Protein AF-A0A8C2VGQ6-F1 (afdb_monomer)

Radius of gyration: 21.77 Å; Cα contacts (8 Å, |Δi|>4): 89; chains: 1; bounding box: 45×22×63 Å

Secondary structure (DSSP, 8-state):
---EEEEE--GGGHHHHHHHHHHHHHTHHHHHHHHHTTSHHHHHHHHHHHHHHHHHH--HHHHHHHHHHHHHHHHHHHHHHHHHHHHHHHHTTTTSHHHHHSSSTT---EEEEETT-

Foldseek 3Di:
DFDKDKDFDDPVCLVVVLVVVLVVLQVCLVVVLVVLCVDPVSVCVLPVVLVVCCVVPVDPVNSVVSNVVSSVVSSVVSNVVSVVVSVVCCVPCSVCVCVNFVVDPPGTDMDMDTPND

Organism: Chinchilla lanigera (NCBI:txid34839)

Sequence (117 aa):
MAPYHIRIYQESDRKPVLDLYCRGMAEHVPATFRHMLKLPGTLLLELGVPLSLLLLSGSWLLALMSSLTLLPFLWFLARHTWYQHVVTCLRTDMADITKSYLSTSDSCFWVAESGGQ

Solvent-accessible surface area (backbone atoms only — not comparable to full-atom values): 6547 Å² total; per-residue (Å²): 132,81,64,71,48,77,44,73,66,52,83,87,46,47,66,63,51,52,52,50,49,54,53,58,53,56,65,45,30,67,54,48,35,58,49,47,66,70,34,69,69,46,46,47,49,60,49,45,52,25,50,48,42,27,72,76,66,69,33,65,67,60,18,52,53,44,43,67,47,50,57,57,48,49,46,48,50,33,46,48,54,47,49,52,50,50,55,47,40,51,68,50,52,61,59,42,46,59,68,63,39,48,68,47,97,90,42,76,48,76,41,77,34,57,77,92,88

Structure (mmCIF, N/CA/C/O backbone):
data_AF-A0A8C2VGQ6-F1
#
_entry.id   AF-A0A8C2VGQ6-F1
#
loop_
_atom_site.group_PDB
_atom_site.id
_atom_site.type_symbol
_atom_site.label_atom_id
_atom_site.label_alt_id
_atom_site.label_comp_id
_atom_site.label_asym_id
_atom_si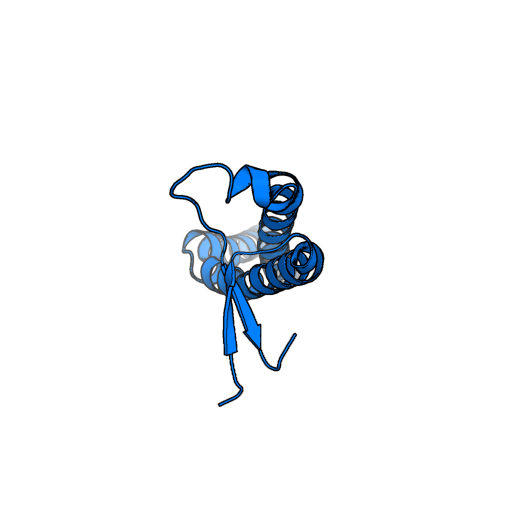te.label_entity_id
_atom_site.label_seq_id
_atom_site.pdbx_PDB_ins_code
_atom_site.Cartn_x
_atom_site.Cartn_y
_atom_site.Cartn_z
_atom_site.occupancy
_atom_site.B_iso_or_equiv
_atom_site.auth_seq_id
_atom_site.auth_comp_id
_atom_site.auth_asym_id
_atom_site.auth_atom_id
_atom_site.pdbx_PDB_model_num
ATOM 1 N N . MET A 1 1 ? -11.100 -12.261 -26.141 1.00 65.88 1 MET A N 1
ATOM 2 C CA . MET A 1 1 ? -9.985 -11.832 -25.269 1.00 65.88 1 MET A CA 1
ATOM 3 C C . MET A 1 1 ? -9.221 -10.758 -26.019 1.00 65.88 1 MET A C 1
ATOM 5 O O . MET A 1 1 ? -9.018 -10.939 -27.214 1.00 65.88 1 MET A O 1
ATOM 9 N N . ALA A 1 2 ? -8.896 -9.632 -25.381 1.00 71.56 2 ALA A N 1
ATOM 10 C CA . ALA A 1 2 ? -8.070 -8.609 -26.021 1.00 71.56 2 ALA A CA 1
ATOM 11 C C . ALA A 1 2 ? -6.656 -9.172 -26.276 1.00 71.56 2 ALA A C 1
ATOM 13 O O . ALA A 1 2 ? -6.191 -9.981 -25.467 1.00 71.56 2 ALA A O 1
ATOM 14 N N . PRO A 1 3 ? -5.986 -8.800 -27.380 1.00 85.38 3 PRO A N 1
ATOM 15 C CA . PRO A 1 3 ? -4.606 -9.208 -27.613 1.00 85.38 3 PRO A CA 1
ATOM 16 C C . PRO A 1 3 ? -3.699 -8.605 -26.532 1.00 85.38 3 PRO A C 1
ATOM 18 O O . PRO A 1 3 ? -3.821 -7.419 -26.211 1.00 85.38 3 PRO A O 1
ATOM 21 N N . TYR A 1 4 ? -2.810 -9.429 -25.978 1.00 84.81 4 TYR A N 1
ATOM 22 C CA . TYR A 1 4 ? -1.809 -9.025 -24.993 1.00 84.81 4 TYR A CA 1
ATOM 23 C C . TYR A 1 4 ? -0.404 -9.346 -25.500 1.00 84.81 4 TYR A C 1
ATOM 25 O O . TYR A 1 4 ? -0.193 -10.360 -26.170 1.00 84.81 4 TYR A O 1
ATOM 33 N N . HIS A 1 5 ? 0.553 -8.481 -25.177 1.00 89.88 5 HIS A N 1
ATOM 34 C CA . HIS A 1 5 ? 1.958 -8.656 -25.526 1.00 89.88 5 HIS A CA 1
ATOM 35 C C . HIS A 1 5 ? 2.816 -8.501 -24.273 1.00 89.88 5 HIS A C 1
ATOM 37 O O . HIS A 1 5 ? 2.688 -7.519 -23.549 1.00 89.88 5 HIS A O 1
ATOM 43 N N . ILE A 1 6 ? 3.657 -9.495 -23.992 1.00 92.62 6 ILE A N 1
ATOM 44 C CA . ILE A 1 6 ? 4.574 -9.479 -22.850 1.00 92.62 6 ILE A CA 1
ATOM 45 C C . ILE A 1 6 ? 5.977 -9.262 -23.397 1.00 92.62 6 ILE A C 1
ATOM 47 O O . ILE A 1 6 ? 6.438 -10.031 -24.242 1.00 92.62 6 ILE A O 1
ATOM 51 N N . ARG A 1 7 ? 6.654 -8.229 -22.902 1.00 93.69 7 ARG A N 1
ATOM 52 C CA . ARG A 1 7 ? 8.018 -7.882 -23.308 1.00 93.69 7 ARG A CA 1
ATOM 53 C C . ARG A 1 7 ? 8.833 -7.349 -22.138 1.00 93.69 7 ARG A C 1
ATOM 55 O O . ARG A 1 7 ? 8.291 -7.026 -21.083 1.00 93.69 7 ARG A O 1
ATOM 62 N N . ILE A 1 8 ? 10.146 -7.270 -22.331 1.00 93.19 8 ILE A N 1
ATOM 63 C CA . ILE A 1 8 ? 11.040 -6.611 -21.376 1.00 93.19 8 ILE A CA 1
ATOM 64 C C . ILE A 1 8 ? 10.729 -5.109 -21.373 1.00 93.19 8 ILE A C 1
ATOM 66 O O . ILE A 1 8 ? 10.414 -4.518 -22.413 1.00 93.19 8 ILE A O 1
ATOM 70 N N . TYR A 1 9 ? 10.798 -4.517 -20.187 1.00 93.94 9 TYR A N 1
ATOM 71 C CA . TYR A 1 9 ? 10.632 -3.090 -19.960 1.00 93.94 9 TYR A CA 1
ATOM 72 C C . TYR A 1 9 ? 11.571 -2.239 -20.808 1.00 93.94 9 TYR A C 1
ATOM 74 O O . TYR A 1 9 ? 12.746 -2.555 -20.996 1.00 93.94 9 TYR A O 1
ATOM 82 N N . GLN A 1 10 ? 11.034 -1.118 -21.269 1.00 92.81 10 GLN A N 1
ATOM 83 C CA . GLN A 1 10 ? 11.768 -0.038 -21.904 1.00 92.81 10 GLN A CA 1
ATOM 84 C C . GLN A 1 10 ? 11.547 1.249 -21.111 1.00 92.81 10 GLN A C 1
ATOM 86 O O . GLN A 1 10 ? 10.514 1.432 -20.474 1.00 92.81 10 GLN A O 1
ATOM 91 N N . GLU A 1 11 ? 12.488 2.191 -21.181 1.00 92.25 11 GLU A N 1
ATOM 92 C CA . GLU A 1 11 ? 12.381 3.443 -20.416 1.00 92.25 11 GLU A CA 1
ATOM 93 C C . GLU A 1 11 ? 11.167 4.305 -20.832 1.00 92.25 11 GLU A C 1
ATOM 95 O O . GLU A 1 11 ? 10.681 5.119 -20.046 1.00 92.25 11 GLU A O 1
ATOM 100 N N . SER A 1 12 ? 10.606 4.080 -22.030 1.00 91.62 12 SER A N 1
ATOM 101 C CA . SER A 1 12 ? 9.310 4.638 -22.448 1.00 91.62 12 SER A CA 1
ATOM 102 C C . SER A 1 12 ? 8.155 4.237 -21.526 1.00 91.62 12 SER A C 1
ATOM 104 O O . SER A 1 12 ? 7.216 5.012 -21.341 1.00 91.62 12 SER A O 1
ATOM 106 N N . ASP A 1 13 ? 8.244 3.059 -20.910 1.00 92.94 13 ASP A N 1
ATOM 107 C CA . ASP A 1 13 ? 7.191 2.446 -20.099 1.00 92.94 13 ASP A CA 1
ATOM 108 C C . ASP A 1 13 ? 7.224 2.954 -18.657 1.00 92.94 13 ASP A C 1
ATOM 110 O O . ASP A 1 13 ? 6.345 2.638 -17.857 1.00 92.94 13 ASP A O 1
ATOM 114 N N . ARG A 1 14 ? 8.215 3.778 -18.297 1.00 92.88 14 ARG A N 1
ATOM 115 C CA . ARG A 1 14 ? 8.412 4.235 -16.922 1.00 92.88 14 ARG A CA 1
ATOM 116 C C . ARG A 1 14 ? 7.159 4.856 -16.327 1.00 92.88 14 ARG A C 1
ATOM 118 O O . ARG A 1 14 ? 6.699 4.441 -15.272 1.00 92.88 14 ARG A O 1
ATOM 125 N N . LYS A 1 15 ? 6.588 5.857 -16.996 1.00 93.31 15 LYS A N 1
ATOM 126 C CA . LYS A 1 15 ? 5.401 6.562 -16.493 1.00 93.31 15 LYS A CA 1
ATOM 127 C C . LYS A 1 15 ? 4.206 5.619 -16.276 1.00 93.31 15 LYS A C 1
ATOM 129 O O . LYS A 1 15 ? 3.691 5.627 -15.158 1.00 93.31 15 LYS A O 1
ATOM 134 N N . PRO A 1 16 ? 3.770 4.812 -17.267 1.00 93.75 16 PRO A N 1
ATOM 135 C CA . PRO A 1 16 ? 2.653 3.895 -17.059 1.00 93.75 16 PRO A CA 1
ATOM 136 C C . PRO A 1 16 ? 2.956 2.810 -16.019 1.00 93.75 16 PRO A C 1
ATOM 138 O O . PRO A 1 16 ? 2.065 2.475 -15.245 1.00 93.75 16 PRO A O 1
ATOM 141 N N . VAL A 1 17 ? 4.196 2.316 -15.922 1.00 94.69 17 VAL A N 1
ATOM 142 C CA . VAL A 1 17 ? 4.598 1.342 -14.892 1.00 94.69 17 VAL A CA 1
ATOM 143 C C . VAL A 1 17 ? 4.499 1.935 -13.489 1.00 94.69 17 VAL A C 1
ATOM 145 O O . VAL A 1 17 ? 3.910 1.310 -12.610 1.00 94.69 17 VAL A O 1
ATOM 148 N N . LEU A 1 18 ? 5.019 3.147 -13.265 1.00 95.12 18 LEU A N 1
ATOM 149 C CA . LEU A 1 18 ? 4.936 3.805 -11.956 1.00 95.12 18 LEU A CA 1
ATOM 150 C C . LEU A 1 18 ? 3.486 4.097 -11.560 1.00 95.12 18 LEU A C 1
ATOM 152 O O . LEU A 1 18 ? 3.103 3.902 -10.408 1.00 95.12 18 LEU A O 1
ATOM 156 N N . ASP A 1 19 ? 2.673 4.549 -12.510 1.00 94.94 19 ASP A N 1
ATOM 157 C CA . ASP A 1 19 ? 1.256 4.837 -12.299 1.00 94.94 19 ASP A CA 1
ATOM 158 C C . ASP A 1 19 ? 0.455 3.557 -11.992 1.00 94.94 19 ASP A C 1
ATOM 160 O O . ASP A 1 19 ? -0.317 3.509 -11.030 1.00 94.94 19 ASP A O 1
ATOM 164 N N . LEU A 1 20 ? 0.708 2.475 -12.738 1.00 94.88 20 LEU A N 1
ATOM 165 C CA . LEU A 1 20 ? 0.144 1.153 -12.469 1.00 94.88 20 LEU A CA 1
ATOM 166 C C . LEU A 1 20 ? 0.579 0.623 -11.098 1.00 94.88 20 LEU A C 1
ATOM 168 O O . LEU A 1 20 ? -0.263 0.135 -10.347 1.00 94.88 20 LEU A O 1
ATOM 172 N N . TYR A 1 21 ? 1.857 0.766 -10.746 1.00 94.81 21 TYR A N 1
ATOM 173 C CA . TYR A 1 21 ? 2.388 0.372 -9.444 1.00 94.81 21 TYR A CA 1
ATOM 174 C C . TYR A 1 21 ? 1.682 1.115 -8.303 1.00 94.81 21 TYR A C 1
ATOM 176 O O . TYR A 1 21 ? 1.180 0.488 -7.370 1.00 94.81 21 TYR A O 1
ATOM 184 N N . CYS A 1 22 ? 1.563 2.444 -8.401 1.00 94.62 22 CYS A N 1
ATOM 185 C CA . CYS A 1 22 ? 0.870 3.256 -7.399 1.00 94.62 22 CYS A CA 1
ATOM 186 C C . CYS A 1 22 ? -0.588 2.820 -7.219 1.00 94.62 22 CYS A C 1
ATOM 188 O O . CYS A 1 22 ? -1.051 2.664 -6.085 1.00 94.62 22 CYS A O 1
ATOM 190 N N . ARG A 1 23 ? -1.310 2.603 -8.327 1.00 94.38 23 ARG A N 1
ATOM 191 C CA . ARG A 1 23 ? -2.700 2.130 -8.288 1.00 94.38 23 ARG A CA 1
ATOM 192 C C . ARG A 1 23 ? -2.814 0.737 -7.678 1.00 94.38 23 ARG A C 1
ATOM 194 O O . ARG A 1 23 ? -3.609 0.556 -6.761 1.00 94.38 23 ARG A O 1
ATOM 201 N N . GLY A 1 24 ? -1.988 -0.208 -8.120 1.00 93.75 24 GLY A N 1
ATOM 202 C CA . GLY A 1 24 ? -2.007 -1.582 -7.619 1.00 93.75 24 GLY A CA 1
ATOM 203 C C . GLY A 1 24 ? -1.704 -1.662 -6.121 1.00 93.75 24 GLY A C 1
ATOM 204 O O . GLY A 1 24 ? -2.350 -2.403 -5.383 1.00 93.75 24 GLY A O 1
ATOM 205 N N . MET A 1 25 ? -0.780 -0.842 -5.618 1.00 93.25 25 MET A N 1
ATOM 206 C CA . MET A 1 25 ? -0.513 -0.781 -4.178 1.00 93.25 25 MET A CA 1
ATOM 207 C C . MET A 1 25 ? -1.688 -0.189 -3.389 1.00 93.25 25 MET A C 1
ATOM 209 O O . MET A 1 25 ? -1.982 -0.650 -2.286 1.00 93.25 25 MET A O 1
ATOM 213 N N . ALA A 1 26 ? -2.426 0.774 -3.951 1.00 91.75 26 ALA A N 1
ATOM 214 C CA . ALA A 1 26 ? -3.607 1.339 -3.296 1.00 91.75 26 ALA A CA 1
ATOM 215 C C . ALA A 1 26 ? -4.738 0.308 -3.092 1.00 91.75 26 ALA A C 1
ATOM 217 O O . ALA A 1 26 ? -5.473 0.395 -2.105 1.00 91.75 26 ALA A O 1
ATOM 218 N N . GLU A 1 27 ? -4.850 -0.703 -3.959 1.00 93.88 27 GLU A N 1
ATOM 219 C CA . GLU A 1 27 ? -5.847 -1.782 -3.838 1.00 93.88 27 GLU A CA 1
ATOM 220 C C . GLU A 1 27 ? -5.641 -2.658 -2.593 1.00 93.88 27 GLU A C 1
ATOM 222 O O . GLU A 1 27 ? -6.584 -3.279 -2.091 1.00 93.88 27 GLU A O 1
ATOM 227 N N . HIS A 1 28 ? -4.431 -2.664 -2.031 1.00 93.56 28 HIS A N 1
ATOM 228 C CA . HIS A 1 28 ? -4.122 -3.433 -0.833 1.00 93.56 28 HIS A CA 1
ATOM 229 C C . HIS A 1 28 ? -4.649 -2.773 0.447 1.00 93.56 28 HIS A C 1
ATOM 231 O O . HIS A 1 28 ? -4.898 -3.471 1.430 1.00 93.56 28 HIS A O 1
ATOM 237 N N . VAL A 1 29 ? -4.904 -1.459 0.446 1.00 94.12 29 VAL A N 1
ATOM 238 C CA . VAL A 1 29 ? -5.415 -0.713 1.612 1.00 94.12 29 VAL A CA 1
ATOM 239 C C . VAL A 1 29 ? -6.685 -1.348 2.207 1.00 94.12 29 VAL A C 1
ATOM 241 O O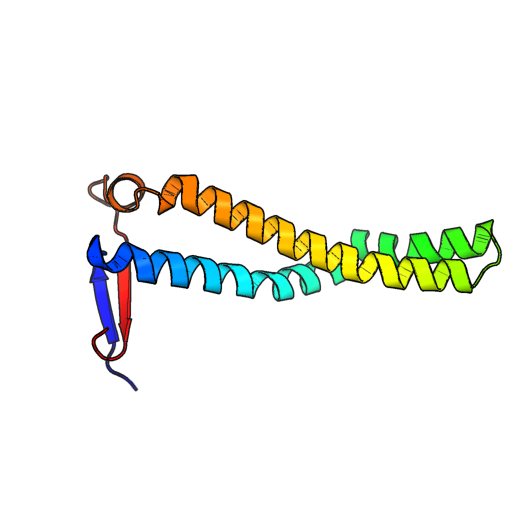 . VAL A 1 29 ? -6.669 -1.696 3.393 1.00 94.12 29 VAL A O 1
ATOM 244 N N . PRO A 1 30 ? -7.776 -1.583 1.445 1.00 94.00 30 PRO A N 1
ATOM 245 C CA . PRO A 1 30 ? -8.977 -2.221 1.988 1.00 94.00 30 PRO A CA 1
ATOM 246 C C . PRO A 1 30 ? -8.769 -3.688 2.393 1.00 94.00 30 PRO A C 1
ATOM 248 O O . PRO A 1 30 ? -9.463 -4.188 3.282 1.00 94.00 30 PRO A O 1
ATOM 251 N N . ALA A 1 31 ? -7.842 -4.414 1.762 1.00 95.00 31 ALA A N 1
ATOM 252 C CA . ALA A 1 31 ? -7.501 -5.776 2.173 1.00 95.00 31 ALA A CA 1
ATOM 253 C C . ALA A 1 31 ? -6.779 -5.779 3.531 1.00 95.00 31 ALA A C 1
ATOM 255 O O . ALA A 1 31 ? -7.182 -6.512 4.435 1.00 95.00 31 ALA A O 1
ATOM 256 N N . THR A 1 32 ? -5.791 -4.901 3.709 1.00 94.88 32 THR A N 1
ATOM 257 C CA . THR A 1 32 ? -5.064 -4.713 4.968 1.00 94.88 32 THR A CA 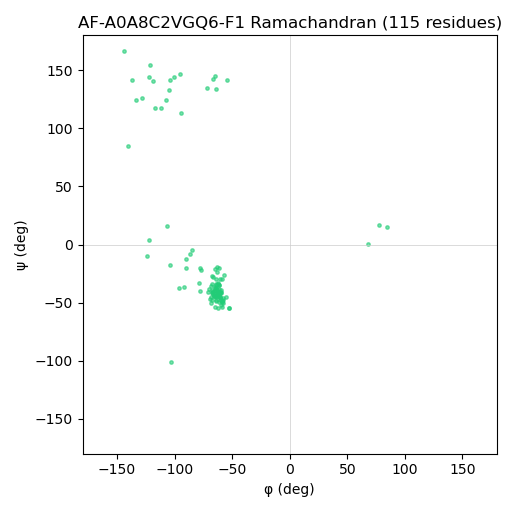1
ATOM 258 C C . THR A 1 32 ? -5.981 -4.233 6.082 1.00 94.88 32 THR A C 1
ATOM 260 O O . THR A 1 32 ? -5.925 -4.789 7.172 1.00 94.88 32 THR A O 1
ATOM 263 N N . PHE A 1 33 ? -6.875 -3.278 5.821 1.00 94.56 33 PHE A N 1
ATOM 264 C CA . PHE A 1 33 ? -7.851 -2.829 6.815 1.00 94.56 33 PHE A CA 1
ATOM 265 C C . PHE A 1 33 ? -8.739 -3.982 7.306 1.00 94.56 33 PHE A C 1
ATOM 267 O O . PHE A 1 33 ? -8.863 -4.214 8.507 1.00 94.56 33 PHE A O 1
ATOM 274 N N . ARG A 1 34 ? -9.290 -4.783 6.383 1.00 94.88 34 ARG A N 1
ATOM 275 C CA . ARG A 1 34 ? -10.074 -5.979 6.740 1.00 94.88 34 ARG A CA 1
ATOM 276 C C . ARG A 1 34 ? -9.253 -7.011 7.507 1.00 94.88 34 ARG A C 1
ATOM 278 O O . ARG A 1 34 ? -9.803 -7.702 8.358 1.00 94.88 34 ARG A O 1
ATOM 285 N N . HIS A 1 35 ? -7.967 -7.144 7.195 1.00 95.00 35 HIS A N 1
ATOM 286 C CA . HIS A 1 35 ? -7.069 -8.020 7.938 1.00 95.00 35 HIS A CA 1
ATOM 287 C C . HIS A 1 35 ? -6.822 -7.496 9.357 1.00 95.00 35 HIS A C 1
ATOM 289 O O . HIS A 1 35 ? -6.963 -8.262 10.303 1.00 95.00 35 HIS A O 1
ATOM 295 N N . MET A 1 36 ? -6.553 -6.196 9.518 1.00 93.88 36 MET A N 1
ATOM 296 C CA . MET A 1 36 ? -6.393 -5.551 10.825 1.00 93.88 36 MET A CA 1
ATOM 297 C C . MET A 1 36 ? -7.622 -5.775 11.707 1.00 93.88 36 MET A C 1
ATOM 299 O O . MET A 1 36 ? -7.471 -6.212 12.837 1.00 93.88 36 MET A O 1
ATOM 303 N N . LEU A 1 37 ? -8.837 -5.608 11.177 1.00 93.19 37 LEU A N 1
ATOM 304 C CA . LEU A 1 37 ? -10.074 -5.871 11.928 1.00 93.19 37 LEU A CA 1
ATOM 305 C C . LEU A 1 37 ? -10.234 -7.326 12.402 1.00 93.19 37 LEU A C 1
ATOM 307 O O . LEU A 1 37 ? -11.009 -7.586 13.317 1.00 93.19 37 LEU A O 1
ATOM 311 N N . LYS A 1 38 ? -9.527 -8.284 11.794 1.00 93.06 38 LYS A N 1
ATOM 312 C CA . LYS A 1 38 ? -9.538 -9.696 12.211 1.00 93.06 38 LYS A CA 1
ATOM 313 C C . LYS A 1 38 ? -8.459 -10.022 13.239 1.00 93.06 38 LYS A C 1
ATOM 315 O O . LYS A 1 38 ? -8.488 -11.112 13.808 1.00 93.06 38 LYS A O 1
ATOM 320 N N . LEU A 1 39 ? -7.493 -9.130 13.461 1.00 95.12 39 LEU A N 1
ATOM 321 C CA . LEU A 1 39 ? -6.419 -9.382 14.411 1.00 95.12 39 LEU A CA 1
ATOM 322 C C . LEU A 1 39 ? -6.958 -9.299 15.845 1.00 95.12 39 LEU A C 1
ATOM 324 O O . LEU A 1 39 ? -7.652 -8.339 16.190 1.00 95.12 39 LEU A O 1
ATOM 328 N N . PRO A 1 40 ? -6.594 -10.255 16.720 1.00 92.56 40 PRO A N 1
ATOM 329 C CA . PRO A 1 40 ? -7.093 -10.287 18.092 1.00 92.56 40 PRO A CA 1
ATOM 330 C C . PRO A 1 40 ? -6.697 -9.032 18.878 1.00 92.56 40 PRO A C 1
ATOM 332 O O . PRO A 1 40 ? -7.486 -8.534 19.673 1.00 92.56 40 PRO A O 1
ATOM 335 N N . GLY A 1 41 ? -5.509 -8.476 18.616 1.00 93.69 41 GLY A N 1
ATOM 336 C CA . GLY A 1 41 ? -5.064 -7.229 19.243 1.00 93.69 41 GLY A CA 1
ATOM 337 C C . GLY A 1 41 ? -5.916 -6.022 18.846 1.00 93.69 41 GLY A C 1
ATOM 338 O O . GLY A 1 41 ? -6.224 -5.184 19.688 1.00 93.69 41 GLY A O 1
ATOM 339 N N . THR A 1 42 ? -6.354 -5.955 17.589 1.00 93.19 42 THR A N 1
ATOM 340 C CA . THR A 1 42 ? -7.225 -4.878 17.110 1.00 93.19 42 THR A CA 1
ATOM 341 C C . THR A 1 42 ? -8.625 -5.006 17.691 1.00 93.19 42 THR A C 1
ATOM 343 O O . THR A 1 42 ? -9.178 -4.011 18.137 1.00 93.19 42 THR A O 1
ATOM 346 N N . LEU A 1 43 ? -9.169 -6.223 17.780 1.00 92.88 43 LEU A N 1
ATOM 347 C CA . LEU A 1 43 ? -10.449 -6.466 18.454 1.00 92.88 43 LEU A CA 1
ATOM 348 C C . LEU A 1 43 ? -10.388 -6.105 19.943 1.00 92.88 43 LEU A C 1
ATOM 350 O O . LEU A 1 43 ? -11.318 -5.499 20.471 1.00 92.88 43 LEU A O 1
ATOM 354 N N . LEU A 1 44 ? -9.280 -6.435 20.612 1.00 95.44 44 LEU A N 1
ATOM 355 C CA . LEU A 1 44 ? -9.060 -6.062 22.005 1.00 95.44 44 LEU A CA 1
ATOM 356 C C . LEU A 1 44 ? -8.979 -4.542 22.178 1.00 95.44 44 LEU A C 1
ATOM 358 O O . LEU A 1 44 ? -9.494 -4.026 23.162 1.00 95.44 44 LEU A O 1
ATOM 362 N N . LEU A 1 45 ? -8.374 -3.819 21.233 1.00 94.62 45 LEU A N 1
ATOM 363 C CA . LEU A 1 45 ? -8.336 -2.357 21.251 1.00 94.62 45 LEU A CA 1
ATOM 364 C C . LEU A 1 45 ? -9.731 -1.759 21.009 1.00 94.62 45 LEU A C 1
ATOM 366 O O . LEU A 1 45 ? -10.191 -0.936 21.796 1.00 94.62 45 LEU A O 1
ATOM 370 N N . GLU A 1 46 ? -10.416 -2.216 19.961 1.00 92.88 46 GLU A N 1
ATOM 371 C CA . GLU A 1 46 ? -11.741 -1.738 19.550 1.00 92.88 46 GLU A CA 1
ATOM 372 C C . GLU A 1 46 ? -12.818 -1.978 20.608 1.00 92.88 46 GLU A C 1
ATOM 374 O O . GLU A 1 46 ? -13.717 -1.159 20.747 1.00 92.88 46 GLU A O 1
ATOM 379 N N . LEU A 1 47 ? -12.735 -3.070 21.374 1.00 93.50 47 LEU A N 1
ATOM 380 C CA . LEU A 1 47 ? -13.686 -3.372 22.450 1.00 93.50 47 LEU A CA 1
ATOM 381 C C . LEU A 1 47 ? -13.188 -2.913 23.822 1.00 93.50 47 LEU A C 1
ATOM 383 O O . LEU A 1 47 ? -13.967 -2.433 24.643 1.00 93.50 47 LEU A O 1
ATOM 387 N N . GLY A 1 48 ? -11.892 -3.042 24.091 1.00 95.50 48 GLY A N 1
ATOM 388 C CA . GLY A 1 48 ? -11.304 -2.725 25.389 1.00 95.50 48 GLY A CA 1
ATOM 389 C C . GLY A 1 48 ? -11.295 -1.229 25.687 1.00 95.50 48 GLY A C 1
ATOM 390 O O . GLY A 1 48 ? -11.571 -0.829 26.819 1.00 95.50 48 GLY A O 1
ATOM 391 N N . VAL A 1 49 ? -11.039 -0.382 24.687 1.00 95.12 49 VAL A N 1
ATOM 392 C CA . VAL A 1 49 ? -11.059 1.080 24.853 1.00 95.12 49 VAL A CA 1
ATOM 393 C C . VAL A 1 49 ? -12.459 1.612 25.192 1.00 95.12 49 VAL A C 1
ATOM 395 O O . VAL A 1 49 ? -12.587 2.281 26.218 1.00 95.12 49 VAL A O 1
ATOM 398 N N . PRO A 1 50 ? -13.536 1.328 24.433 1.00 95.00 50 PRO A N 1
ATOM 399 C CA . PRO A 1 50 ? -14.868 1.797 24.809 1.00 95.00 50 PRO A CA 1
ATOM 400 C C . PRO A 1 50 ? -15.355 1.171 26.115 1.00 95.00 50 PRO A C 1
ATOM 402 O O . PRO A 1 50 ? -15.968 1.872 26.916 1.00 95.00 50 PRO A O 1
ATOM 405 N N . LEU A 1 51 ? -15.050 -0.108 26.375 1.00 95.75 51 LEU A N 1
ATOM 406 C CA . LEU A 1 51 ? -15.450 -0.769 27.617 1.00 95.75 51 LEU A CA 1
ATOM 407 C C . LEU A 1 51 ? -14.778 -0.134 28.839 1.00 95.75 51 LEU A C 1
ATOM 409 O O . LEU A 1 51 ? -15.447 0.148 29.829 1.00 95.75 51 LEU A O 1
ATOM 413 N N . SER A 1 52 ? -13.473 0.132 28.770 1.00 95.44 52 SER A N 1
ATOM 414 C CA . SER A 1 52 ? -12.758 0.813 29.855 1.00 95.44 52 SER A CA 1
ATOM 415 C C . SER A 1 52 ? -13.279 2.235 30.067 1.00 95.44 52 SER A C 1
ATOM 417 O O . SER A 1 52 ? -13.560 2.608 31.203 1.00 95.44 52 SER A O 1
ATOM 419 N N . LEU A 1 53 ? -13.509 3.005 28.999 1.00 95.75 53 LEU A N 1
ATOM 420 C CA . LEU A 1 53 ? -14.107 4.340 29.102 1.00 95.75 53 LEU A CA 1
ATOM 421 C C . LEU A 1 53 ? -15.504 4.299 29.724 1.00 95.75 53 LEU A C 1
ATOM 423 O O . LEU A 1 53 ? -15.817 5.143 30.563 1.00 95.75 53 LEU A O 1
ATOM 427 N N . LEU A 1 54 ? -16.324 3.313 29.362 1.00 95.81 54 LEU A N 1
ATOM 428 C CA . LEU A 1 54 ? -17.645 3.121 29.950 1.00 95.81 54 LEU A CA 1
ATOM 429 C C . LEU A 1 54 ? -17.550 2.798 31.445 1.00 95.81 54 LEU A C 1
ATOM 431 O O . LEU A 1 54 ? -18.288 3.379 32.231 1.00 95.81 54 LEU A O 1
ATOM 435 N N . LEU A 1 55 ? -16.631 1.920 31.850 1.00 95.94 55 LEU A N 1
ATOM 436 C CA . LEU A 1 55 ? -16.440 1.544 33.255 1.00 95.94 55 LEU A CA 1
ATOM 437 C C . LEU A 1 55 ? -15.897 2.698 34.106 1.00 95.94 55 LEU A C 1
ATOM 439 O O . LEU A 1 55 ? -16.323 2.864 35.245 1.00 95.94 55 LEU A O 1
ATOM 443 N N . LEU A 1 56 ? -14.973 3.497 33.566 1.00 95.50 56 LEU A N 1
ATOM 444 C CA . LEU A 1 56 ? -14.359 4.609 34.296 1.00 95.50 56 LEU A CA 1
ATOM 445 C C . LEU A 1 56 ? -15.273 5.837 34.377 1.00 95.50 56 LEU A C 1
ATOM 447 O O . LEU A 1 56 ? -15.298 6.510 35.403 1.00 95.50 56 LEU A O 1
ATOM 451 N N . SER A 1 57 ? -15.988 6.160 33.296 1.00 94.00 57 SER A N 1
ATOM 452 C CA . SER A 1 57 ? -16.779 7.398 33.205 1.00 94.00 57 SER A CA 1
ATOM 453 C C . SER A 1 57 ? -18.286 7.197 33.362 1.00 94.00 57 SER A C 1
ATOM 455 O O . SER A 1 57 ? -19.011 8.170 33.549 1.00 94.00 57 SER A O 1
ATOM 457 N N . GLY A 1 58 ? -18.785 5.966 33.210 1.00 92.94 58 GLY A N 1
ATOM 458 C CA . GLY A 1 58 ? -20.216 5.662 33.103 1.00 92.94 58 GLY A CA 1
ATOM 459 C C . GLY A 1 58 ? -20.879 6.178 31.818 1.00 92.94 58 GLY A C 1
ATOM 460 O O . GLY A 1 58 ? -22.081 5.998 31.631 1.00 92.94 58 GLY A O 1
ATOM 461 N N . SER A 1 59 ? -20.131 6.834 30.924 1.00 94.69 59 SER A N 1
ATOM 462 C CA . SER A 1 59 ? -20.688 7.545 29.776 1.00 94.69 59 SER A CA 1
ATOM 463 C C . SER A 1 59 ? -20.705 6.686 28.518 1.00 94.69 59 SER A C 1
ATOM 465 O O . SER A 1 59 ? -19.674 6.409 27.901 1.00 94.69 59 SER A O 1
ATOM 467 N N . TRP A 1 60 ? -21.912 6.353 28.069 1.00 93.25 60 TRP A N 1
ATOM 468 C CA . TRP A 1 60 ? -22.134 5.721 26.769 1.00 93.25 60 TRP A CA 1
ATOM 469 C C . TRP A 1 60 ? -21.690 6.596 25.596 1.00 93.25 60 TRP A C 1
ATOM 471 O O . TRP A 1 60 ? -21.201 6.076 24.597 1.00 93.25 60 TRP A O 1
ATOM 481 N N . LEU A 1 61 ? -21.812 7.921 25.718 1.00 95.75 61 LEU A N 1
ATOM 482 C CA . LEU A 1 61 ? -21.381 8.843 24.668 1.00 95.75 61 LEU A CA 1
ATOM 483 C C . LEU A 1 61 ? -19.869 8.758 24.442 1.00 95.75 61 LEU A C 1
ATOM 485 O O . LEU A 1 61 ? -19.430 8.692 23.298 1.00 95.75 61 LEU A O 1
ATOM 489 N N . LEU A 1 62 ? -19.073 8.703 25.515 1.00 94.69 62 LEU A N 1
ATOM 490 C CA . LEU A 1 62 ? -17.615 8.575 25.408 1.00 94.69 62 LEU A CA 1
ATOM 491 C C . LEU A 1 62 ? -17.202 7.235 24.792 1.00 94.69 62 LEU A C 1
ATOM 493 O O . LEU A 1 62 ? -16.301 7.198 23.955 1.00 94.69 62 LEU A O 1
ATOM 497 N N . ALA A 1 63 ? -17.883 6.150 25.163 1.00 93.88 63 ALA A N 1
ATOM 498 C CA . ALA A 1 63 ? -17.653 4.836 24.571 1.00 93.88 63 ALA A CA 1
ATOM 499 C C . ALA A 1 63 ? -17.994 4.810 23.069 1.00 93.88 63 ALA A C 1
ATOM 501 O O . ALA A 1 63 ? -17.210 4.312 22.269 1.00 93.88 63 ALA A O 1
ATOM 502 N N . LEU A 1 64 ? -19.116 5.404 22.656 1.00 94.25 64 LEU A N 1
ATOM 503 C CA . LEU A 1 64 ? -19.491 5.473 21.239 1.00 94.25 64 LEU A CA 1
ATOM 504 C C . LEU A 1 64 ? -18.513 6.328 20.425 1.00 94.25 64 LEU A C 1
ATOM 506 O O . LEU A 1 64 ? -18.088 5.926 19.342 1.00 94.25 64 LEU A O 1
ATOM 510 N N . MET A 1 65 ? -18.126 7.492 20.953 1.00 95.94 65 MET A N 1
ATOM 511 C CA . MET A 1 65 ? -17.182 8.386 20.282 1.00 95.94 65 MET A CA 1
ATOM 512 C C . MET A 1 65 ? -15.798 7.755 20.126 1.00 95.94 65 MET A C 1
ATOM 514 O O . MET A 1 65 ? -15.139 7.992 19.112 1.00 95.94 65 MET A O 1
ATOM 518 N N . SER A 1 66 ? -15.356 6.936 21.083 1.00 94.94 66 SER A N 1
ATOM 519 C CA . SER A 1 66 ? -14.067 6.253 20.971 1.00 94.94 66 SER A CA 1
ATOM 520 C C . SER A 1 66 ? -14.080 5.210 19.853 1.00 94.94 66 SER A C 1
ATOM 522 O O . SER A 1 66 ? -13.215 5.280 18.985 1.00 94.94 66 SER A O 1
ATOM 524 N N . SER A 1 67 ? -15.093 4.341 19.769 1.00 92.62 67 SER A N 1
ATOM 525 C CA . SER A 1 67 ? -15.233 3.388 18.653 1.00 92.62 67 SER A CA 1
ATOM 526 C C . SER A 1 67 ? -15.356 4.091 17.296 1.00 92.62 67 SER A C 1
ATOM 528 O O . SER A 1 67 ? -14.702 3.705 16.328 1.00 92.62 67 SER A O 1
ATOM 530 N N . LEU A 1 68 ? -16.134 5.180 17.225 1.00 93.88 68 LEU A N 1
ATOM 531 C CA . LEU A 1 68 ? -16.254 6.001 16.013 1.00 93.88 68 LEU A CA 1
ATOM 532 C C . LEU A 1 68 ? -14.933 6.658 15.596 1.00 93.88 68 LEU A C 1
ATOM 534 O O . LEU A 1 68 ? -14.777 6.988 14.425 1.00 93.88 68 LEU A O 1
ATOM 538 N N . THR A 1 69 ? -13.995 6.849 16.525 1.00 95.44 69 THR A N 1
ATOM 539 C CA . THR A 1 69 ? -12.673 7.430 16.250 1.00 95.44 69 THR A CA 1
ATOM 540 C C . THR A 1 69 ? -11.630 6.360 15.927 1.00 95.44 69 THR A C 1
ATOM 542 O O . THR A 1 69 ? -10.786 6.568 15.056 1.00 95.44 69 THR A O 1
ATOM 545 N N . LEU A 1 70 ? -11.686 5.200 16.584 1.00 94.81 70 LEU A N 1
ATOM 546 C CA . LEU A 1 70 ? -10.731 4.107 16.383 1.00 94.81 70 LEU A CA 1
ATOM 547 C C . LEU A 1 70 ? -10.842 3.498 14.982 1.00 94.81 70 LEU A C 1
ATOM 549 O O . LEU A 1 70 ? -9.828 3.323 14.306 1.00 94.81 70 LEU A O 1
ATOM 553 N N . LEU A 1 71 ? -12.062 3.295 14.485 1.00 93.75 71 LEU A N 1
ATOM 554 C CA . LEU A 1 71 ? -12.280 2.719 13.161 1.00 93.75 71 LEU A CA 1
ATOM 555 C C . LEU A 1 71 ? -11.653 3.545 12.009 1.00 93.75 71 LEU A C 1
ATOM 557 O O . LEU A 1 7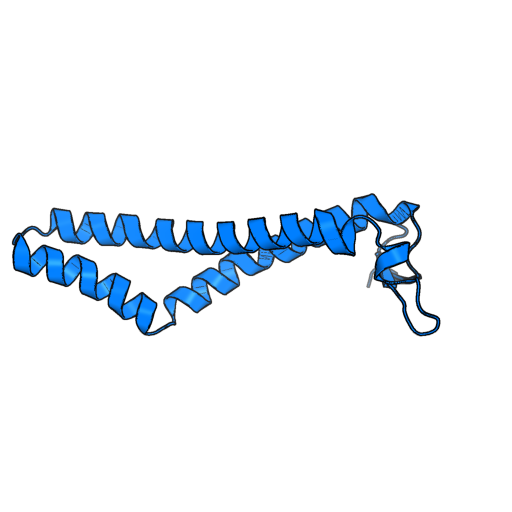1 ? -10.884 2.983 11.219 1.00 93.75 71 LEU A O 1
ATOM 561 N N . PRO A 1 72 ? -11.902 4.868 11.877 1.00 95.62 72 PRO A N 1
ATOM 562 C CA . PRO A 1 72 ? -11.234 5.685 10.865 1.00 95.62 72 PRO A CA 1
ATOM 563 C C . PRO A 1 72 ? -9.736 5.843 11.141 1.00 95.62 72 PRO A C 1
ATOM 565 O O . PRO A 1 72 ? -8.966 5.994 10.193 1.00 95.62 72 PRO A O 1
ATOM 568 N N . PHE A 1 73 ? -9.297 5.768 12.400 1.00 95.69 73 PHE A N 1
ATOM 569 C CA . PHE A 1 73 ? -7.875 5.762 12.733 1.00 95.69 73 PHE A CA 1
ATOM 570 C C . PHE A 1 73 ? -7.170 4.508 12.192 1.00 95.69 73 PHE A C 1
ATOM 572 O O . PHE A 1 73 ? -6.123 4.625 11.557 1.00 95.69 73 PHE A O 1
ATOM 579 N N . LEU A 1 74 ? -7.765 3.320 12.332 1.00 94.81 74 LEU A N 1
ATOM 580 C CA . LEU A 1 74 ? -7.256 2.085 11.723 1.00 94.81 74 LEU A CA 1
ATOM 581 C C . LEU A 1 74 ? -7.217 2.172 10.194 1.00 94.81 74 LEU A C 1
ATOM 583 O O . LEU A 1 74 ? -6.239 1.756 9.571 1.00 94.81 74 LEU A O 1
ATOM 587 N N . TRP A 1 75 ? -8.255 2.745 9.580 1.00 95.50 75 TRP A N 1
ATOM 588 C CA . TRP A 1 75 ? -8.268 2.996 8.138 1.00 95.50 75 TRP A CA 1
ATOM 589 C C . TRP A 1 75 ? -7.125 3.925 7.715 1.00 95.50 75 TRP A C 1
ATOM 591 O O . TRP A 1 75 ? -6.416 3.653 6.743 1.00 95.50 75 TRP A O 1
ATOM 601 N N . PHE A 1 76 ? -6.915 5.008 8.465 1.00 96.31 76 PHE A N 1
ATOM 602 C CA . PHE A 1 76 ? -5.822 5.939 8.232 1.00 96.31 76 PHE A CA 1
ATOM 603 C C . PHE A 1 76 ? -4.458 5.253 8.356 1.00 96.31 76 PHE A C 1
ATOM 605 O O . PHE A 1 76 ? -3.623 5.431 7.473 1.00 96.31 76 PHE A O 1
ATOM 612 N N . LEU A 1 77 ? -4.246 4.424 9.383 1.00 94.88 77 LEU A N 1
ATOM 613 C CA . LEU A 1 77 ? -3.013 3.651 9.550 1.00 94.88 77 LEU A CA 1
ATOM 614 C C . LEU A 1 77 ? -2.760 2.727 8.358 1.00 94.88 77 LEU A C 1
ATOM 616 O O . LEU A 1 77 ? -1.670 2.765 7.792 1.00 94.88 77 LEU A O 1
ATOM 620 N N . ALA A 1 78 ? -3.766 1.955 7.935 1.00 95.12 78 ALA A N 1
ATOM 621 C CA . ALA A 1 78 ? -3.653 1.074 6.774 1.00 95.12 78 ALA A CA 1
ATOM 622 C C . ALA A 1 78 ? -3.318 1.854 5.494 1.00 95.12 78 ALA A C 1
ATOM 624 O O . ALA A 1 78 ? -2.481 1.435 4.701 1.00 95.12 78 ALA A O 1
ATOM 625 N N . ARG A 1 79 ? -3.936 3.019 5.283 1.00 95.44 79 ARG A N 1
ATOM 626 C CA . ARG A 1 79 ? -3.624 3.871 4.130 1.00 95.44 79 ARG A CA 1
ATOM 627 C C . ARG A 1 79 ? -2.213 4.452 4.218 1.00 95.44 79 ARG A C 1
ATOM 629 O O . ARG A 1 79 ? -1.510 4.509 3.212 1.00 95.44 79 ARG A O 1
ATOM 636 N N . HIS A 1 80 ? -1.807 4.895 5.403 1.00 95.19 80 HIS A N 1
ATOM 637 C CA . HIS A 1 80 ? -0.515 5.526 5.625 1.00 95.19 80 HIS A CA 1
ATOM 638 C C . HIS A 1 80 ? 0.641 4.541 5.428 1.00 95.19 80 HIS A C 1
ATOM 640 O O . HIS A 1 80 ? 1.632 4.904 4.801 1.00 95.19 80 HIS A O 1
ATOM 646 N N . THR A 1 81 ? 0.523 3.295 5.895 1.00 94.38 81 THR A N 1
ATOM 647 C CA . THR A 1 81 ? 1.564 2.274 5.687 1.00 94.38 81 THR A CA 1
ATOM 648 C C . THR A 1 81 ? 1.805 2.009 4.205 1.00 94.38 81 THR A C 1
ATOM 650 O O . THR A 1 81 ? 2.953 2.036 3.764 1.00 94.38 81 THR A O 1
ATOM 653 N N . TRP A 1 82 ? 0.742 1.841 3.415 1.00 94.94 82 TRP A N 1
ATOM 654 C CA . TRP A 1 82 ? 0.861 1.662 1.966 1.00 94.94 82 TRP A CA 1
ATOM 655 C C . TRP A 1 82 ? 1.397 2.903 1.264 1.00 94.94 82 TRP A C 1
ATOM 657 O O . TRP A 1 82 ? 2.247 2.785 0.388 1.00 94.94 82 TRP A O 1
ATOM 667 N N . TYR A 1 83 ? 0.972 4.097 1.678 1.00 94.94 83 TYR A N 1
ATOM 668 C CA . TYR A 1 83 ? 1.522 5.339 1.142 1.00 94.94 83 TYR A CA 1
ATOM 669 C C . TYR A 1 83 ? 3.037 5.440 1.374 1.00 94.94 83 TYR A C 1
ATOM 671 O O . TYR A 1 83 ? 3.785 5.703 0.435 1.00 94.94 83 TYR A O 1
ATOM 679 N N . GLN A 1 84 ? 3.505 5.184 2.599 1.00 95.94 84 GLN A N 1
ATOM 680 C CA . GLN A 1 84 ? 4.936 5.198 2.919 1.00 95.94 84 GLN A CA 1
ATOM 681 C C . GLN A 1 84 ? 5.703 4.125 2.139 1.00 95.94 84 GLN A C 1
ATOM 683 O O . GLN A 1 84 ? 6.798 4.392 1.644 1.00 95.94 84 GLN A O 1
ATOM 688 N N . HIS A 1 85 ? 5.118 2.935 1.983 1.00 94.62 85 HIS A N 1
ATOM 689 C CA . HIS A 1 85 ? 5.706 1.860 1.191 1.00 94.62 85 HIS A CA 1
ATOM 690 C C . HIS A 1 85 ? 5.871 2.267 -0.279 1.00 94.62 85 HIS A C 1
ATOM 692 O O . HIS A 1 85 ? 6.976 2.195 -0.810 1.00 94.62 85 HIS A O 1
ATOM 698 N N . VAL A 1 86 ? 4.814 2.799 -0.901 1.00 96.00 86 VAL A N 1
ATOM 699 C CA . VAL A 1 86 ? 4.853 3.309 -2.280 1.00 96.00 86 VAL A CA 1
ATOM 700 C C . VAL A 1 86 ? 5.908 4.399 -2.426 1.00 96.00 86 VAL A C 1
ATOM 702 O O . VAL A 1 86 ? 6.749 4.311 -3.312 1.00 96.00 86 VAL A O 1
ATOM 705 N N . VAL A 1 87 ? 5.915 5.403 -1.543 1.00 96.25 87 VAL A N 1
ATOM 706 C CA . VAL A 1 87 ? 6.901 6.496 -1.590 1.00 96.25 87 VAL A CA 1
ATOM 707 C C . VAL A 1 87 ? 8.328 5.971 -1.465 1.00 96.25 87 VAL A C 1
ATOM 709 O O . VAL A 1 87 ? 9.216 6.475 -2.151 1.00 96.25 87 VAL A O 1
ATOM 712 N N . THR A 1 88 ? 8.551 4.974 -0.608 1.00 96.44 88 THR A N 1
ATOM 713 C CA . THR A 1 88 ? 9.864 4.345 -0.453 1.00 96.44 88 THR A CA 1
ATOM 714 C C . THR A 1 88 ? 10.272 3.683 -1.760 1.00 96.44 88 THR A C 1
ATOM 716 O O . THR A 1 88 ? 11.291 4.077 -2.317 1.00 96.44 88 THR A O 1
ATOM 719 N N . CYS A 1 89 ? 9.431 2.804 -2.312 1.00 95.12 89 CYS A N 1
ATOM 720 C CA . CYS A 1 89 ? 9.740 2.090 -3.550 1.00 95.12 89 CYS A CA 1
ATOM 721 C C . CYS A 1 89 ? 9.985 3.029 -4.739 1.00 95.12 89 CYS A C 1
ATOM 723 O O . CYS A 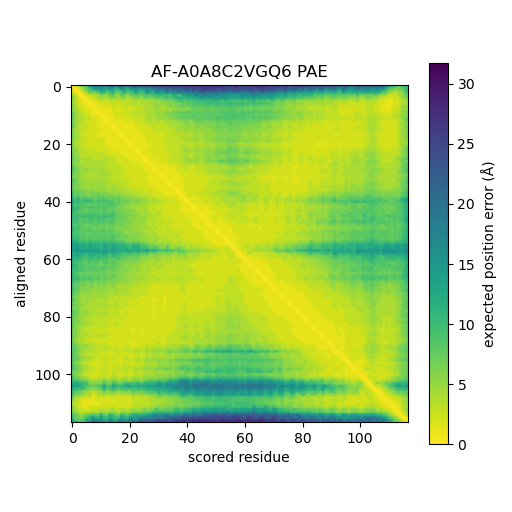1 89 ? 10.941 2.862 -5.493 1.00 95.12 89 CYS A O 1
ATOM 725 N N . LEU A 1 90 ? 9.175 4.087 -4.864 1.00 95.25 90 LEU A N 1
ATOM 726 C CA . LEU A 1 90 ? 9.3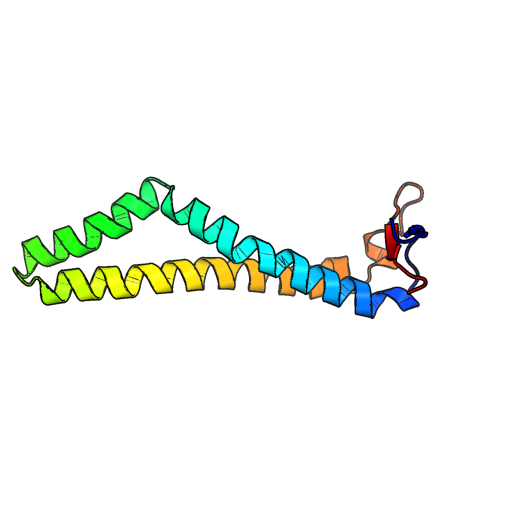42 5.123 -5.890 1.00 95.25 90 LEU A CA 1
ATOM 727 C C . LEU A 1 90 ? 10.678 5.868 -5.794 1.00 95.25 90 LEU A C 1
ATOM 729 O O . LEU A 1 90 ? 11.174 6.358 -6.806 1.00 95.25 90 LEU A O 1
ATOM 733 N N . ARG A 1 91 ? 11.245 5.991 -4.591 1.00 94.56 91 ARG A N 1
ATOM 734 C CA . ARG A 1 91 ? 12.539 6.648 -4.354 1.00 94.56 91 ARG A CA 1
ATOM 735 C C . ARG A 1 91 ? 13.721 5.688 -4.432 1.00 94.56 91 ARG A C 1
ATOM 737 O O . ARG A 1 91 ? 14.843 6.161 -4.599 1.00 94.56 91 ARG A O 1
ATOM 744 N N . THR A 1 92 ? 13.486 4.388 -4.287 1.00 93.75 92 THR A N 1
ATOM 745 C CA . THR A 1 92 ? 14.522 3.35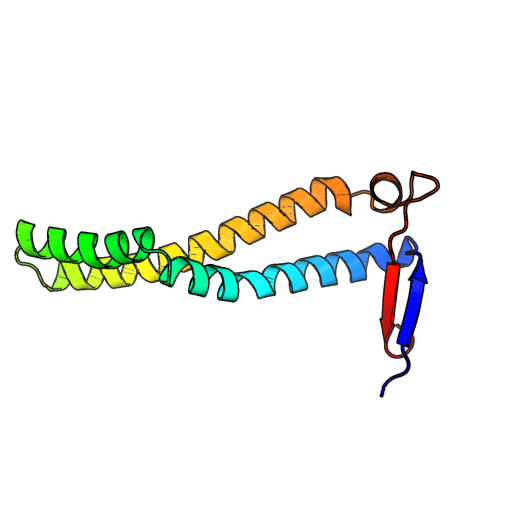5 -4.295 1.00 93.75 92 THR A CA 1
ATOM 746 C C . THR A 1 92 ? 14.546 2.611 -5.627 1.00 93.75 92 THR A C 1
ATOM 748 O O . THR A 1 92 ? 15.076 3.108 -6.617 1.00 93.75 92 THR A O 1
ATOM 751 N N . ASP A 1 93 ? 13.961 1.427 -5.659 1.00 92.12 93 ASP A N 1
ATOM 752 C CA . ASP A 1 93 ? 13.974 0.452 -6.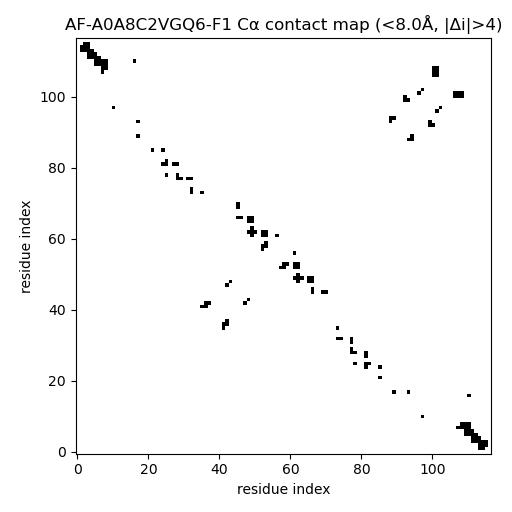739 1.00 92.12 93 ASP A CA 1
ATOM 753 C C . ASP A 1 93 ? 13.300 0.965 -8.016 1.00 92.12 93 ASP A C 1
ATOM 755 O O . ASP A 1 93 ? 13.813 0.764 -9.116 1.00 92.12 93 ASP A O 1
ATOM 759 N N . MET A 1 94 ? 12.201 1.707 -7.884 1.00 93.12 94 MET A N 1
ATOM 760 C CA . MET A 1 94 ? 11.468 2.255 -9.027 1.00 93.12 94 MET A CA 1
ATOM 761 C C . MET A 1 94 ? 12.017 3.609 -9.510 1.00 93.12 94 MET A C 1
ATOM 763 O O . MET A 1 94 ? 11.599 4.111 -10.557 1.00 93.12 94 MET A O 1
ATOM 767 N N . ALA A 1 95 ? 12.961 4.219 -8.781 1.00 92.88 95 ALA A N 1
ATOM 768 C CA . ALA A 1 95 ? 13.601 5.464 -9.213 1.00 92.88 95 ALA A CA 1
ATOM 769 C C . ALA A 1 95 ? 14.497 5.245 -10.442 1.00 92.88 95 ALA A C 1
ATOM 771 O O . ALA A 1 95 ? 14.562 6.109 -11.318 1.00 92.88 95 ALA A O 1
ATOM 772 N N . ASP A 1 96 ? 15.148 4.084 -10.507 1.00 93.00 96 ASP A N 1
ATOM 773 C CA . ASP A 1 96 ? 15.959 3.621 -11.631 1.00 93.00 96 ASP A CA 1
ATOM 774 C C . ASP A 1 96 ? 15.709 2.119 -11.827 1.00 93.00 96 ASP A C 1
ATOM 776 O O . ASP A 1 96 ? 16.419 1.266 -11.285 1.00 93.00 96 ASP A O 1
ATOM 780 N N . ILE A 1 97 ? 14.640 1.807 -12.566 1.00 91.81 97 ILE A N 1
ATOM 781 C CA . ILE A 1 97 ? 14.182 0.431 -12.812 1.00 91.81 97 ILE A CA 1
ATOM 782 C C . ILE A 1 97 ? 15.259 -0.358 -13.557 1.00 91.81 97 ILE A C 1
ATOM 784 O O . ILE A 1 97 ? 15.543 -1.501 -13.208 1.00 91.81 97 ILE A O 1
ATOM 788 N N . THR A 1 98 ? 15.904 0.262 -14.547 1.00 90.56 98 THR A N 1
ATOM 789 C CA . THR A 1 98 ? 16.958 -0.380 -15.339 1.00 90.56 98 THR A CA 1
ATOM 790 C C . THR A 1 98 ? 18.124 -0.794 -14.450 1.00 90.56 98 THR A C 1
ATOM 792 O O . THR A 1 98 ? 18.562 -1.942 -14.480 1.00 90.56 98 THR A O 1
ATOM 795 N N . LYS A 1 99 ? 18.598 0.102 -13.585 1.00 91.75 99 LYS A N 1
ATOM 796 C CA . LYS A 1 99 ? 19.671 -0.231 -12.650 1.00 91.75 99 LYS A CA 1
ATOM 797 C C . LYS A 1 99 ? 19.241 -1.250 -11.594 1.00 91.75 99 LYS A C 1
ATOM 799 O O . LYS A 1 99 ? 20.026 -2.138 -11.265 1.00 91.75 99 LYS A O 1
ATOM 804 N N . SER A 1 100 ? 18.031 -1.134 -11.054 1.00 91.50 100 SER A N 1
ATOM 805 C CA . SER A 1 100 ? 17.580 -1.968 -9.931 1.00 91.50 100 SER A CA 1
ATOM 806 C C . SER A 1 100 ? 17.156 -3.376 -10.353 1.00 91.50 100 SER A C 1
ATOM 808 O O . SER A 1 100 ? 17.362 -4.318 -9.594 1.00 91.50 100 SER A O 1
ATOM 810 N N . TYR A 1 101 ? 16.597 -3.532 -11.557 1.00 91.94 101 TYR A N 1
ATOM 811 C CA . TYR A 1 101 ? 15.962 -4.774 -12.011 1.00 91.94 101 TYR A CA 1
ATOM 812 C C . TYR A 1 101 ? 16.518 -5.354 -13.318 1.00 91.94 101 TYR A C 1
ATOM 814 O O . TYR A 1 101 ? 16.150 -6.476 -13.657 1.00 91.94 101 TYR A O 1
ATOM 822 N N . LEU A 1 102 ? 17.366 -4.624 -14.056 1.00 91.06 102 LEU A N 1
ATOM 823 C CA . LEU A 1 102 ? 17.950 -5.081 -15.331 1.00 91.06 102 LEU A CA 1
ATOM 824 C C . LEU A 1 102 ? 19.491 -5.091 -15.339 1.00 91.06 102 LEU A C 1
ATOM 826 O O . LEU A 1 102 ? 20.097 -5.367 -16.370 1.00 91.06 102 LEU A O 1
ATOM 830 N N . SER A 1 103 ? 20.153 -4.772 -14.222 1.00 87.50 103 SER A N 1
ATOM 831 C CA . SER A 1 103 ? 21.621 -4.650 -14.175 1.00 87.50 103 SER A CA 1
ATOM 832 C C . SER A 1 103 ? 22.370 -5.982 -14.120 1.00 87.50 103 SER A C 1
ATOM 834 O O . SER A 1 103 ? 23.557 -6.026 -14.438 1.00 87.50 103 SER A O 1
ATOM 836 N N . THR A 1 104 ? 21.706 -7.064 -13.710 1.00 88.12 104 THR A N 1
ATOM 837 C CA . THR A 1 104 ? 22.310 -8.399 -13.588 1.00 88.12 104 THR A CA 1
ATOM 838 C C . THR A 1 104 ? 21.942 -9.258 -14.797 1.00 88.12 104 THR A C 1
ATOM 840 O O . THR A 1 104 ? 20.821 -9.178 -15.296 1.00 88.12 104 THR A O 1
ATOM 843 N N . SER A 1 105 ? 22.860 -10.116 -15.252 1.00 78.06 105 SER A N 1
ATOM 844 C CA . SER A 1 105 ? 22.682 -10.961 -16.447 1.00 78.06 105 SER A CA 1
ATOM 845 C C . SER A 1 105 ? 21.457 -11.881 -16.403 1.00 78.06 105 SER A C 1
ATOM 847 O O . SER A 1 105 ? 20.912 -12.196 -17.454 1.00 78.06 105 SER A O 1
ATOM 849 N N . ASP A 1 106 ? 21.001 -12.255 -15.204 1.00 85.12 106 ASP A N 1
ATOM 850 C CA . ASP A 1 106 ? 19.823 -13.108 -14.987 1.00 85.12 106 ASP A CA 1
ATOM 851 C C . ASP A 1 106 ? 18.606 -12.329 -14.445 1.00 85.12 106 ASP A C 1
ATOM 853 O O . ASP A 1 106 ? 17.666 -12.919 -13.911 1.00 85.12 106 ASP A O 1
ATOM 857 N N . SER A 1 107 ? 18.619 -10.992 -14.540 1.00 8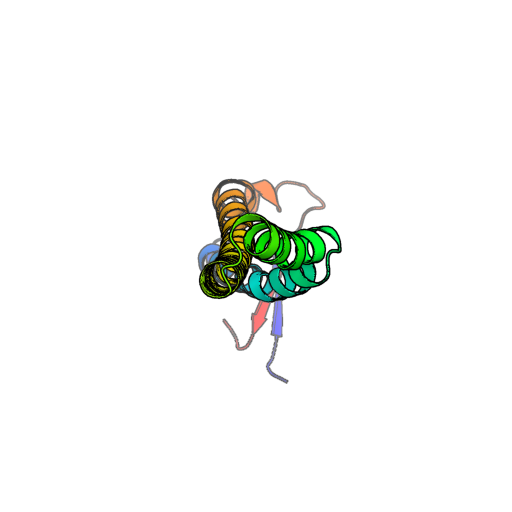7.06 107 SER A N 1
ATOM 858 C CA . SER A 1 107 ? 17.530 -10.127 -14.068 1.00 87.06 107 SER A CA 1
ATOM 859 C C . SER A 1 107 ? 16.697 -9.575 -15.224 1.00 87.06 107 SER A C 1
ATOM 861 O O . SER A 1 107 ? 17.235 -9.085 -16.215 1.00 87.06 107 SER A O 1
ATOM 863 N N . CYS A 1 108 ? 15.371 -9.652 -15.089 1.00 88.00 108 CYS A N 1
ATOM 864 C CA . CYS A 1 108 ? 14.417 -9.133 -16.063 1.00 88.00 108 CYS A CA 1
ATOM 865 C C . CYS A 1 108 ? 13.270 -8.414 -15.349 1.00 88.00 108 CYS A C 1
ATOM 867 O O . CYS A 1 108 ? 12.744 -8.903 -14.348 1.00 88.00 108 CYS A O 1
ATOM 869 N N . PHE A 1 109 ? 12.813 -7.312 -15.937 1.00 92.50 109 PHE A N 1
ATOM 870 C CA . PHE A 1 109 ? 11.573 -6.634 -15.578 1.00 92.50 109 PHE A CA 1
ATOM 871 C C . PHE A 1 109 ? 10.634 -6.692 -16.782 1.00 92.50 109 PHE A C 1
ATOM 873 O O . PHE A 1 109 ? 10.963 -6.185 -17.857 1.00 92.50 109 PHE A O 1
ATOM 880 N N . TRP A 1 110 ? 9.488 -7.347 -16.616 1.00 93.56 110 TRP A N 1
ATOM 881 C CA . TRP A 1 110 ? 8.535 -7.607 -17.694 1.00 93.56 110 TRP A CA 1
ATOM 882 C C . TRP A 1 110 ? 7.334 -6.671 -17.599 1.00 93.56 110 TRP A C 1
ATOM 884 O O . TRP A 1 110 ? 6.827 -6.406 -16.511 1.00 93.56 110 TRP A O 1
ATOM 894 N N . VAL A 1 111 ? 6.857 -6.216 -18.751 1.00 94.12 111 VAL A N 1
ATOM 895 C CA . VAL A 1 111 ? 5.639 -5.418 -18.899 1.00 94.12 111 VAL A CA 1
ATOM 896 C C . VAL A 1 111 ? 4.666 -6.191 -19.784 1.00 94.12 111 VAL A C 1
ATOM 898 O O . VAL A 1 111 ? 5.074 -6.842 -20.748 1.00 94.12 111 VAL A O 1
ATOM 901 N N . ALA A 1 112 ? 3.383 -6.140 -19.430 1.00 92.94 112 ALA A N 1
ATOM 902 C CA . ALA A 1 112 ? 2.297 -6.689 -20.227 1.00 92.94 112 ALA A CA 1
ATOM 903 C C . ALA A 1 112 ? 1.443 -5.539 -20.771 1.00 92.94 112 ALA A C 1
ATOM 905 O O . ALA A 1 112 ? 0.844 -4.789 -20.002 1.00 92.94 112 ALA A O 1
ATOM 906 N N . GLU A 1 113 ? 1.398 -5.422 -22.090 1.00 89.94 113 GLU A N 1
ATOM 907 C CA . GLU A 1 113 ? 0.609 -4.436 -22.824 1.00 89.94 113 GLU A CA 1
ATOM 908 C C . GLU A 1 113 ? -0.722 -5.055 -23.246 1.00 89.94 113 GLU A C 1
ATOM 910 O O . GLU A 1 113 ? -0.799 -6.250 -23.562 1.00 89.94 113 GLU A O 1
ATOM 915 N N . SER A 1 114 ? -1.776 -4.244 -23.289 1.00 87.44 114 SER A N 1
ATOM 916 C CA . SER A 1 114 ? -3.103 -4.695 -23.710 1.00 87.44 114 SER A CA 1
ATOM 917 C C . SER A 1 114 ? -3.698 -3.708 -24.701 1.00 87.44 114 SER A C 1
ATOM 919 O O . SER A 1 114 ? -3.833 -2.528 -24.398 1.00 87.44 114 SER A O 1
ATOM 921 N N . GLY A 1 115 ? -4.090 -4.186 -25.885 1.00 76.25 115 GLY A N 1
ATOM 922 C CA . GLY A 1 115 ? -4.703 -3.322 -26.902 1.00 76.25 115 GLY A CA 1
ATOM 923 C C . GLY A 1 115 ? -3.730 -2.429 -27.686 1.00 76.25 115 GLY A C 1
ATOM 924 O O . GLY A 1 115 ? -4.188 -1.503 -28.350 1.00 76.25 115 GLY A O 1
ATOM 925 N N . GLY A 1 116 ? -2.422 -2.716 -27.663 1.00 63.50 116 GLY A N 1
ATOM 926 C CA . GLY A 1 116 ? -1.410 -1.974 -28.433 1.00 63.50 116 GLY A CA 1
ATOM 927 C C . GLY A 1 116 ? -0.889 -0.701 -27.754 1.00 63.50 116 GLY A C 1
ATOM 928 O O . GLY A 1 116 ? -0.277 0.128 -28.427 1.00 63.50 116 GLY A O 1
ATOM 929 N N . GLN A 1 117 ? -1.143 -0.563 -26.450 1.00 52.78 117 GLN A N 1
ATOM 930 C CA . GLN A 1 117 ? -0.538 0.398 -25.526 1.00 52.78 117 GLN A CA 1
ATOM 931 C C . GLN A 1 117 ? -0.128 -0.307 -24.232 1.00 52.78 117 GLN A C 1
ATOM 933 O O . GLN A 1 117 ? -0.765 -1.336 -23.882 1.00 52.78 117 GLN A O 1
#

Mean predicted aligned error: 5.44 Å

pLDDT: mean 92.21, std 6.38, range [52.78, 96.44]

InterPro domains:
  IPR050769 N-acetyltransferase, camello-type [PTHR13947] (2-117)